Protein AF-A0A257NIY2-F1 (afdb_monomer)

Structure (mmCIF, N/CA/C/O backbone):
data_AF-A0A257NIY2-F1
#
_entry.id   AF-A0A257NIY2-F1
#
loop_
_atom_site.group_PDB
_atom_site.id
_atom_site.type_symbol
_atom_site.label_atom_id
_atom_site.label_alt_id
_atom_site.label_comp_id
_atom_site.label_asym_id
_atom_site.label_entity_id
_atom_site.label_seq_id
_atom_site.pdbx_PDB_ins_code
_atom_site.Cartn_x
_atom_site.Cartn_y
_atom_site.Cartn_z
_atom_site.occupancy
_atom_site.B_iso_or_equiv
_atom_site.auth_seq_id
_atom_site.auth_comp_id
_atom_site.auth_asym_id
_atom_site.auth_atom_id
_atom_site.pdbx_PDB_model_num
ATOM 1 N N . MET A 1 1 ? -11.856 27.294 -15.865 1.00 30.22 1 MET A N 1
ATOM 2 C CA . MET A 1 1 ? -11.804 26.824 -14.466 1.00 30.22 1 MET A CA 1
ATOM 3 C C . MET A 1 1 ? -12.219 25.358 -14.449 1.00 30.22 1 MET A C 1
ATOM 5 O O . MET A 1 1 ? -13.344 25.060 -14.808 1.00 30.22 1 MET A O 1
ATOM 9 N N . ILE A 1 2 ? -11.239 24.496 -14.159 1.00 33.12 2 ILE A N 1
ATOM 10 C CA . ILE A 1 2 ? -11.269 23.187 -13.476 1.00 33.12 2 ILE A CA 1
ATOM 11 C C . ILE A 1 2 ? -12.403 22.204 -13.838 1.00 33.12 2 ILE A C 1
ATOM 13 O O . ILE A 1 2 ? -13.464 22.172 -13.224 1.00 33.12 2 ILE A O 1
ATOM 17 N N . ALA A 1 3 ? -12.065 21.372 -14.828 1.00 38.03 3 ALA A N 1
ATOM 18 C CA . ALA A 1 3 ? -12.366 19.950 -15.003 1.00 38.03 3 ALA A CA 1
ATOM 19 C C . ALA A 1 3 ? -13.244 19.286 -13.921 1.00 38.03 3 ALA A C 1
ATOM 21 O O . ALA A 1 3 ? -12.773 18.893 -12.855 1.00 38.03 3 ALA A O 1
ATOM 22 N N . GLY A 1 4 ? -14.518 19.103 -14.265 1.00 37.78 4 GLY A N 1
ATOM 23 C CA . GLY A 1 4 ? -15.523 18.367 -13.499 1.00 37.78 4 GLY A CA 1
ATOM 24 C C . GLY A 1 4 ? -16.094 17.184 -14.280 1.00 37.78 4 GLY A C 1
ATOM 25 O O . GLY A 1 4 ? -17.275 16.886 -14.159 1.00 37.78 4 GLY A O 1
ATOM 26 N N . GLU A 1 5 ? -15.278 16.520 -15.096 1.00 37.59 5 GLU A N 1
ATOM 27 C CA . GLU A 1 5 ? -15.695 15.400 -15.942 1.00 37.59 5 GLU A CA 1
ATOM 28 C C . GLU A 1 5 ? -14.707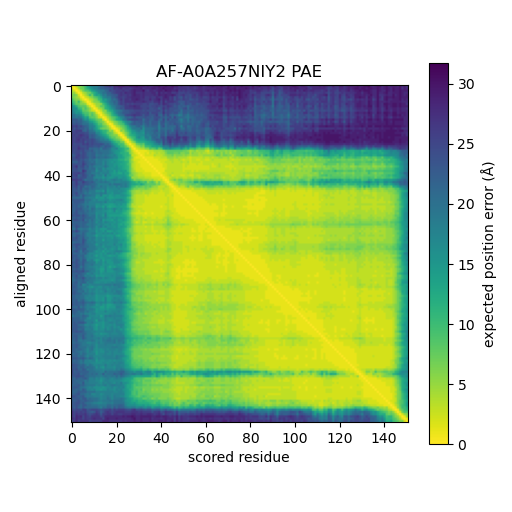 14.251 -15.784 1.00 37.59 5 GLU A C 1
ATOM 30 O O . GLU A 1 5 ? -13.808 14.076 -16.597 1.00 37.59 5 GLU A O 1
ATOM 35 N N . ARG A 1 6 ? -14.831 13.520 -14.670 1.00 45.72 6 ARG A N 1
ATOM 36 C CA . ARG A 1 6 ? -14.420 12.108 -14.511 1.00 45.72 6 ARG A CA 1
ATOM 37 C C . ARG A 1 6 ? -14.804 11.546 -13.140 1.00 45.72 6 ARG A C 1
ATOM 39 O O . ARG A 1 6 ? -14.140 10.679 -12.582 1.00 45.72 6 ARG A O 1
ATOM 46 N N . AR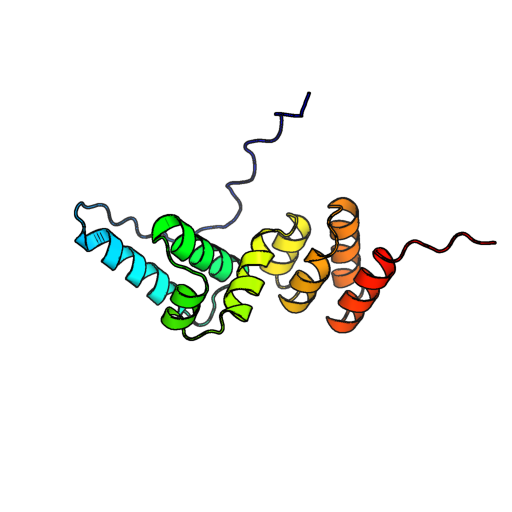G A 1 7 ? -15.936 12.008 -12.598 1.00 44.94 7 ARG A N 1
ATOM 47 C CA . ARG A 1 7 ? -16.674 11.179 -11.646 1.00 44.94 7 ARG A CA 1
ATOM 48 C C . ARG A 1 7 ? -17.162 9.943 -12.400 1.00 44.94 7 ARG A C 1
ATOM 50 O O . A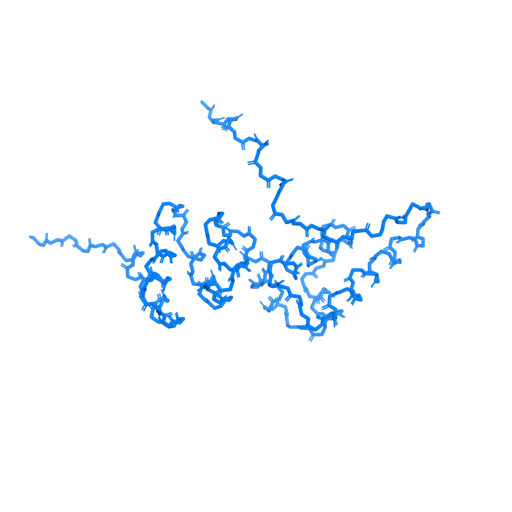RG A 1 7 ? -17.624 10.048 -13.534 1.00 44.94 7 ARG A O 1
ATOM 57 N N . TRP A 1 8 ? -17.182 8.826 -11.681 1.00 40.59 8 TRP A N 1
ATOM 58 C CA . TRP A 1 8 ? -18.245 7.829 -11.802 1.00 40.59 8 TRP A CA 1
ATOM 59 C C . TRP A 1 8 ? -18.096 6.650 -12.778 1.00 40.59 8 TRP A C 1
ATOM 61 O O . TRP A 1 8 ? -19.109 6.115 -13.212 1.00 40.59 8 TRP A O 1
ATOM 71 N N . ARG A 1 9 ? -16.886 6.135 -13.050 1.00 32.69 9 ARG A N 1
ATOM 72 C CA . ARG A 1 9 ? -16.731 4.741 -13.540 1.00 32.69 9 ARG A CA 1
ATOM 73 C C . ARG A 1 9 ? -15.419 4.091 -13.097 1.00 32.69 9 ARG A C 1
ATOM 75 O O . ARG A 1 9 ? -14.463 4.104 -13.856 1.00 32.69 9 ARG A O 1
ATOM 82 N N . ALA A 1 10 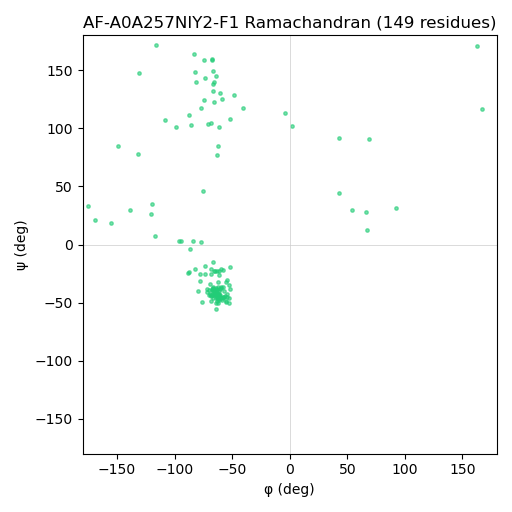? -15.409 3.518 -11.894 1.00 32.53 10 ALA A N 1
ATOM 83 C CA . ALA A 1 10 ? -14.593 2.342 -11.533 1.00 32.53 10 ALA A CA 1
ATOM 84 C C . ALA A 1 10 ? -14.981 1.746 -10.158 1.00 32.53 10 ALA A C 1
ATOM 86 O O . ALA A 1 10 ? -14.211 1.006 -9.559 1.00 32.53 10 ALA A O 1
ATOM 87 N N . ALA A 1 11 ? -16.190 2.016 -9.651 1.00 37.06 11 ALA A N 1
ATOM 88 C CA . ALA A 1 11 ? -16.732 1.380 -8.445 1.00 37.06 11 ALA A CA 1
ATOM 89 C C . ALA A 1 11 ? -17.199 -0.071 -8.715 1.00 37.06 11 ALA A C 1
ATOM 91 O O . ALA A 1 11 ? -18.313 -0.436 -8.362 1.00 37.06 11 ALA A O 1
ATOM 92 N N . GLY A 1 12 ? -16.403 -0.887 -9.415 1.00 41.62 12 GLY A N 1
ATOM 93 C CA . GLY A 1 12 ? -16.910 -2.150 -9.965 1.00 41.62 12 GLY A CA 1
ATOM 94 C C . GLY A 1 12 ? -15.912 -3.271 -10.238 1.00 41.62 12 GLY A C 1
ATOM 95 O O . GLY A 1 12 ? -16.263 -4.161 -11.003 1.00 41.62 12 GLY A O 1
ATOM 96 N N . MET A 1 13 ? -14.700 -3.271 -9.669 1.00 37.59 13 MET A N 1
ATOM 97 C CA . MET A 1 13 ? -13.741 -4.373 -9.901 1.00 37.59 13 MET A CA 1
ATOM 98 C C . MET A 1 13 ? -12.961 -4.834 -8.662 1.00 37.59 13 MET A C 1
ATOM 100 O O . MET A 1 13 ? -11.861 -5.359 -8.785 1.00 37.59 13 MET A O 1
ATOM 104 N N . ALA A 1 14 ? -13.546 -4.722 -7.474 1.00 39.69 14 ALA A N 1
ATOM 105 C CA . ALA A 1 14 ? -13.244 -5.673 -6.413 1.00 39.69 14 ALA A CA 1
ATOM 106 C C . ALA A 1 14 ? -14.490 -6.540 -6.274 1.00 39.69 14 ALA A C 1
ATOM 108 O O . ALA A 1 14 ? -15.540 -6.060 -5.846 1.00 39.69 14 ALA A O 1
ATOM 109 N N . GLY A 1 15 ? -14.406 -7.788 -6.732 1.00 34.94 15 GLY A N 1
ATOM 110 C CA . GLY A 1 15 ? -15.405 -8.801 -6.437 1.00 34.94 15 GLY A CA 1
ATOM 111 C C . GLY A 1 15 ? -15.416 -9.028 -4.934 1.00 34.94 15 GLY A C 1
ATOM 112 O O . GLY A 1 15 ? -14.735 -9.925 -4.452 1.00 34.94 15 GLY A O 1
ATOM 113 N N . LEU A 1 16 ? -16.165 -8.187 -4.215 1.00 43.41 16 LEU A N 1
ATOM 114 C CA . LEU A 1 16 ? -16.538 -8.357 -2.818 1.00 43.41 16 LEU A CA 1
ATOM 115 C C . LEU A 1 16 ? -17.386 -9.627 -2.734 1.00 43.41 16 LEU A C 1
ATOM 117 O O . LEU A 1 16 ? -18.617 -9.597 -2.701 1.00 43.41 16 LEU A O 1
ATOM 121 N N . GLY A 1 17 ? -16.708 -10.769 -2.796 1.00 38.53 17 GLY A N 1
ATOM 122 C CA . GLY A 1 17 ? -17.268 -12.060 -2.482 1.00 38.53 17 GLY A CA 1
ATOM 123 C C . GLY A 1 17 ? -17.687 -12.016 -1.025 1.00 38.53 17 GLY A C 1
ATOM 124 O O . GLY A 1 17 ? -16.859 -12.166 -0.132 1.00 38.53 17 GLY A O 1
ATOM 125 N N . THR A 1 18 ? -18.991 -11.836 -0.816 1.00 33.50 18 THR A N 1
ATOM 126 C CA . THR A 1 18 ? -19.703 -11.880 0.470 1.00 33.50 18 THR A CA 1
ATOM 127 C C . THR A 1 18 ? -19.391 -10.738 1.441 1.00 33.50 18 THR A C 1
ATOM 129 O O . THR A 1 18 ? -18.559 -10.855 2.332 1.00 33.50 18 THR A O 1
ATOM 132 N N . VAL A 1 19 ? -20.177 -9.663 1.342 1.00 37.34 19 VAL A N 1
ATOM 133 C CA . VAL A 1 19 ? -20.509 -8.823 2.502 1.00 37.34 19 VAL A CA 1
ATOM 134 C C . VAL A 1 19 ? -21.750 -9.445 3.158 1.00 37.34 19 VAL A C 1
ATOM 136 O O . VAL A 1 19 ? -22.816 -9.418 2.533 1.00 37.34 19 VAL A O 1
ATOM 139 N N . PRO A 1 20 ? -21.678 -10.037 4.366 1.00 37.81 20 PRO A N 1
ATOM 140 C CA . PRO A 1 20 ? -22.885 -10.360 5.108 1.00 37.81 20 PRO A CA 1
ATOM 141 C C . PRO A 1 20 ? -23.490 -9.042 5.595 1.00 37.81 20 PRO A C 1
ATOM 143 O O . PRO A 1 20 ? -22.997 -8.403 6.519 1.00 37.81 20 PRO A O 1
ATOM 146 N N . VAL A 1 21 ? -24.551 -8.609 4.917 1.00 36.00 21 VAL A N 1
ATOM 147 C CA . VAL A 1 21 ? -25.388 -7.493 5.357 1.00 36.00 21 VAL A CA 1
ATOM 148 C C . VAL A 1 21 ? -26.125 -7.941 6.618 1.00 36.00 21 VAL A C 1
ATOM 150 O O . VAL A 1 21 ? -27.083 -8.708 6.536 1.00 36.00 21 VAL A O 1
ATOM 153 N N . LEU A 1 22 ? -25.685 -7.462 7.780 1.00 40.00 22 LEU A N 1
ATOM 154 C CA . LEU A 1 22 ? -26.501 -7.450 8.990 1.00 40.00 22 LEU A CA 1
ATOM 155 C C . LEU A 1 22 ? -27.085 -6.044 9.140 1.00 40.00 22 LEU A C 1
ATOM 157 O O . LEU A 1 22 ? -26.408 -5.097 9.527 1.00 40.00 22 LEU A O 1
ATOM 161 N N . VAL A 1 23 ? -28.355 -5.916 8.760 1.00 44.50 23 VAL A N 1
ATOM 162 C CA . VAL A 1 23 ? -29.209 -4.793 9.157 1.00 44.50 23 VAL A CA 1
ATOM 163 C C . VAL A 1 23 ? -29.576 -5.023 10.622 1.00 44.50 23 VAL A C 1
ATOM 165 O O . VAL A 1 23 ? -30.134 -6.0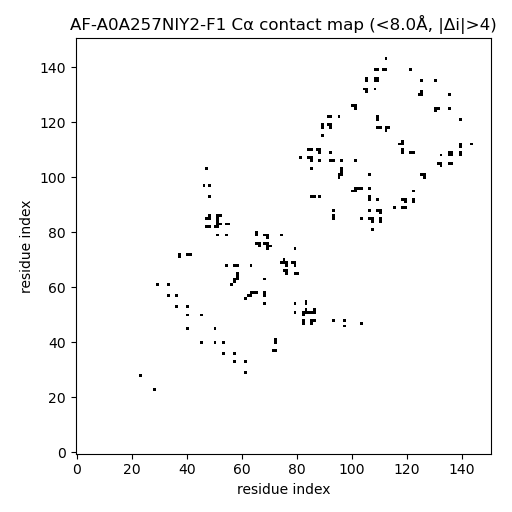87 10.875 1.00 44.50 23 VAL A O 1
ATOM 168 N N . GLN A 1 24 ? -29.318 -4.076 11.541 1.00 40.41 24 GLN A N 1
ATOM 169 C CA . GLN A 1 24 ? -30.274 -3.648 12.591 1.00 40.41 24 GLN A CA 1
ATOM 170 C C . GLN A 1 24 ? -29.678 -2.787 13.718 1.00 40.41 24 GLN A C 1
ATOM 172 O O . GLN A 1 24 ? -28.940 -3.309 14.534 1.00 40.41 24 GLN A O 1
ATOM 177 N N . ASP A 1 25 ? -30.185 -1.548 13.776 1.00 49.31 25 ASP A N 1
ATOM 178 C CA . ASP A 1 25 ? -30.241 -0.510 14.825 1.00 49.31 25 ASP A CA 1
ATOM 179 C C . ASP A 1 25 ? -29.717 -0.777 16.261 1.00 49.31 25 ASP A C 1
ATOM 181 O O . ASP A 1 25 ? -30.382 -1.408 17.084 1.00 49.31 25 ASP A O 1
ATOM 185 N N . SER A 1 26 ? -28.630 -0.093 16.642 1.00 43.53 26 SER A N 1
ATOM 186 C CA . SER A 1 26 ? -28.384 0.718 17.857 1.00 43.53 26 SER A CA 1
ATOM 187 C C . SER A 1 26 ? -26.871 0.939 18.059 1.00 43.53 26 SER A C 1
ATOM 189 O O . SER A 1 26 ? -26.045 0.342 17.389 1.00 43.53 26 SER A O 1
ATOM 191 N N . VAL A 1 27 ? -26.447 1.799 18.993 1.00 51.19 27 VAL A N 1
ATOM 192 C CA . VAL A 1 27 ? -25.022 2.120 19.288 1.00 51.19 27 VAL A CA 1
ATOM 193 C C . VAL A 1 27 ? -24.132 0.877 19.537 1.00 51.19 27 VAL A C 1
ATOM 195 O O . VAL A 1 27 ? -22.912 0.950 19.390 1.00 51.19 27 VAL A O 1
ATOM 198 N N . ASN A 1 28 ? -24.735 -0.272 19.855 1.00 58.00 28 ASN A N 1
ATOM 199 C CA . ASN A 1 28 ? -24.067 -1.569 19.979 1.00 58.00 28 ASN A CA 1
ATOM 200 C C . ASN A 1 28 ? -23.550 -2.113 18.626 1.00 58.00 28 ASN A C 1
ATOM 202 O O . ASN A 1 28 ? -22.563 -2.849 18.583 1.00 58.00 28 ASN A O 1
ATOM 206 N N . ASP A 1 29 ? -24.155 -1.699 17.514 1.00 64.75 29 ASP A N 1
ATOM 207 C CA . ASP A 1 29 ? -23.800 -2.139 16.165 1.00 64.75 29 ASP A CA 1
ATOM 208 C C . ASP A 1 29 ? -22.485 -1.549 15.709 1.00 64.75 29 ASP A C 1
ATOM 210 O O . ASP A 1 29 ? -21.712 -2.237 15.064 1.00 64.75 29 ASP A O 1
ATOM 214 N N . ARG A 1 30 ? -22.195 -0.284 16.039 1.00 75.19 30 ARG A N 1
ATOM 215 C CA . ARG A 1 30 ? -20.950 0.351 15.588 1.00 75.19 30 ARG A CA 1
ATOM 216 C C . ARG A 1 30 ? -19.746 -0.380 16.182 1.00 75.19 30 ARG A C 1
ATOM 218 O O . ARG A 1 30 ? -18.833 -0.742 15.456 1.00 75.19 30 ARG A O 1
ATOM 225 N N . LEU A 1 31 ? -19.779 -0.693 17.475 1.00 78.06 31 LEU A N 1
ATOM 226 C CA . LEU A 1 31 ? -18.739 -1.517 18.101 1.00 78.06 31 LEU A CA 1
ATOM 227 C C . LEU A 1 31 ? -18.701 -2.940 17.519 1.00 78.06 31 LEU A C 1
ATOM 229 O O . LEU A 1 31 ? -17.619 -3.473 17.287 1.00 78.06 31 LEU A O 1
ATOM 233 N N . SER A 1 32 ? -19.861 -3.536 17.233 1.00 81.94 32 SER A N 1
ATOM 234 C CA . SER A 1 32 ? -19.942 -4.874 16.628 1.00 81.94 32 SER A CA 1
ATOM 235 C C . SER A 1 32 ? -19.389 -4.910 15.194 1.00 81.94 32 SER A C 1
ATOM 237 O O . SER A 1 32 ? -18.697 -5.852 14.817 1.00 81.94 32 SER A O 1
ATOM 239 N N . LEU A 1 33 ? -19.637 -3.865 14.401 1.00 81.25 33 LEU A N 1
ATOM 240 C CA . LEU A 1 33 ? -19.113 -3.686 13.047 1.00 81.25 33 LEU A CA 1
ATOM 241 C C . LEU A 1 33 ? -17.600 -3.456 13.073 1.00 81.25 33 LEU A C 1
ATOM 243 O O . LEU A 1 33 ? -16.886 -4.081 12.294 1.00 81.25 33 LEU A O 1
ATOM 247 N N . GLU A 1 34 ? -17.099 -2.627 13.995 1.00 85.06 34 GLU A N 1
ATOM 248 C CA . GLU A 1 34 ? -15.657 -2.435 14.205 1.00 85.06 34 GLU A CA 1
ATOM 249 C C . GLU A 1 34 ? -14.970 -3.779 14.481 1.00 85.06 34 GLU A C 1
ATOM 251 O O . GLU A 1 34 ? -13.969 -4.120 13.846 1.00 85.06 34 GLU A O 1
ATOM 256 N N . GLN A 1 35 ? -15.535 -4.571 15.398 1.00 84.38 35 GLN A N 1
ATOM 257 C CA . GLN A 1 35 ? -15.020 -5.895 15.740 1.00 84.38 35 GLN A CA 1
ATOM 258 C C . GLN A 1 35 ? -15.044 -6.848 14.544 1.00 84.38 35 GLN A C 1
ATOM 260 O O . GLN A 1 35 ? -14.049 -7.528 14.306 1.00 84.38 35 GLN A O 1
ATOM 265 N N . ALA A 1 36 ? -16.119 -6.850 13.753 1.00 84.44 36 ALA A N 1
ATOM 266 C CA . ALA A 1 36 ? -16.214 -7.672 12.550 1.00 84.44 36 ALA A CA 1
ATOM 267 C C . ALA A 1 36 ? -15.155 -7.295 11.496 1.00 84.44 36 ALA A C 1
ATOM 269 O O . ALA A 1 36 ? -14.582 -8.172 10.846 1.00 84.44 36 ALA A O 1
ATOM 270 N N . VAL A 1 37 ? -14.853 -6.002 11.325 1.00 83.44 37 VAL A N 1
ATOM 271 C CA . VAL A 1 37 ? -13.790 -5.544 10.413 1.00 83.44 37 VAL A CA 1
ATOM 272 C C . VAL A 1 37 ? -12.411 -5.990 10.916 1.00 83.44 37 VAL A C 1
ATOM 274 O O . VAL A 1 37 ? -11.608 -6.501 10.134 1.00 83.44 37 VAL A O 1
ATOM 277 N N . VAL A 1 38 ? -12.140 -5.861 12.219 1.00 86.50 38 VAL A N 1
ATOM 278 C CA . VAL A 1 38 ? -10.869 -6.296 12.833 1.00 86.50 38 VAL A CA 1
ATOM 279 C C . VAL A 1 38 ? -10.702 -7.819 12.773 1.00 86.50 38 VAL A C 1
ATOM 281 O O . VAL A 1 38 ? -9.613 -8.305 12.479 1.00 86.50 38 VAL A O 1
ATOM 284 N N . GLU A 1 39 ? -11.765 -8.588 13.004 1.00 85.56 39 GLU A N 1
ATOM 285 C CA . GLU A 1 39 ? -11.740 -10.049 12.889 1.00 85.56 39 GLU A CA 1
ATOM 286 C C . GLU A 1 39 ? -11.444 -10.488 11.451 1.00 85.56 39 GLU A C 1
ATOM 288 O O . GLU A 1 39 ? -10.580 -11.338 11.225 1.00 85.56 39 GLU A O 1
ATOM 293 N N . ASN A 1 40 ? -12.089 -9.851 10.468 1.00 81.56 40 ASN A N 1
ATOM 294 C CA . ASN A 1 40 ? -11.814 -10.109 9.058 1.00 81.56 40 ASN A CA 1
ATOM 295 C C . ASN A 1 40 ? -10.351 -9.824 8.696 1.00 81.56 40 ASN A C 1
ATOM 297 O O . ASN A 1 40 ? -9.766 -10.597 7.941 1.00 81.56 40 ASN A O 1
ATOM 301 N N . LEU A 1 41 ? -9.744 -8.779 9.271 1.00 85.06 41 LEU A N 1
ATOM 302 C CA . LEU A 1 41 ? -8.332 -8.422 9.077 1.00 85.06 41 LEU A CA 1
ATOM 303 C C . LEU A 1 41 ? -7.336 -9.482 9.573 1.00 85.06 41 LEU A C 1
ATOM 305 O O . LEU A 1 41 ? -6.203 -9.519 9.093 1.00 85.06 41 LEU A O 1
ATOM 309 N N . HIS A 1 42 ? -7.732 -10.360 10.497 1.00 81.19 42 HIS A N 1
ATOM 310 C CA . HIS A 1 42 ? -6.886 -11.456 10.985 1.00 81.19 42 HIS A CA 1
ATOM 311 C C . HIS A 1 42 ? -6.914 -12.708 10.092 1.00 81.19 42 HIS A C 1
ATOM 313 O O . HIS A 1 42 ? -6.269 -13.709 10.415 1.00 81.19 42 HIS A O 1
ATOM 319 N N . ARG A 1 43 ? -7.625 -12.682 8.956 1.00 83.19 43 ARG A N 1
ATOM 320 C CA . ARG A 1 43 ? -7.599 -13.782 7.982 1.00 83.19 43 ARG A CA 1
ATOM 321 C C . ARG A 1 43 ? -6.214 -13.908 7.337 1.00 83.19 43 ARG A C 1
ATOM 323 O O . ARG A 1 43 ? -5.592 -12.921 6.961 1.00 83.19 43 ARG A O 1
ATOM 330 N N . VAL A 1 44 ? -5.757 -15.151 7.184 1.00 66.69 44 VAL A N 1
ATOM 331 C CA . VAL A 1 44 ? -4.376 -15.493 6.786 1.00 66.69 44 VAL A CA 1
ATOM 332 C C . VAL A 1 44 ? -4.048 -15.109 5.332 1.00 66.69 44 VAL A C 1
ATOM 334 O O . VAL A 1 44 ? -2.882 -14.889 5.019 1.00 66.69 44 VAL A O 1
ATOM 337 N N . ASP A 1 45 ? -5.060 -14.940 4.475 1.00 76.25 45 ASP A N 1
ATOM 338 C CA . ASP A 1 45 ? -4.894 -14.804 3.017 1.00 76.25 45 ASP A CA 1
ATOM 339 C C . ASP A 1 45 ? -5.426 -13.475 2.443 1.00 76.25 45 ASP A C 1
ATOM 341 O O . ASP A 1 45 ? -5.837 -13.412 1.286 1.00 76.25 45 ASP A O 1
ATOM 345 N N . LEU A 1 46 ? -5.464 -12.406 3.245 1.00 80.69 46 LEU A N 1
ATOM 346 C CA . LEU A 1 46 ? -5.924 -11.091 2.783 1.00 80.69 46 LEU A CA 1
ATOM 347 C C . LEU A 1 46 ? -4.978 -10.479 1.750 1.00 80.69 46 LEU A C 1
ATOM 349 O O . LEU A 1 46 ? -3.764 -10.387 1.955 1.00 80.69 46 LEU A O 1
ATOM 353 N N . HIS A 1 47 ? -5.550 -9.987 0.655 1.00 88.00 47 HIS A N 1
ATOM 354 C CA . HIS A 1 47 ? -4.782 -9.275 -0.347 1.00 88.00 47 HIS A CA 1
ATOM 355 C C . HIS A 1 47 ? -4.389 -7.870 0.167 1.00 88.00 47 HIS A C 1
ATOM 357 O O . HIS A 1 47 ? -5.208 -7.205 0.806 1.00 88.00 47 HIS A O 1
ATOM 363 N N . PRO A 1 48 ? -3.189 -7.331 -0.145 1.00 89.12 48 PRO A N 1
ATOM 364 C CA . PRO A 1 48 ? -2.742 -6.034 0.380 1.00 89.12 48 PRO A CA 1
ATOM 365 C C . PRO A 1 48 ? -3.696 -4.852 0.139 1.00 89.12 48 PRO A C 1
ATOM 367 O O . PRO A 1 48 ? -3.738 -3.924 0.943 1.00 89.12 48 PRO A O 1
ATOM 370 N N . LEU A 1 49 ? -4.459 -4.866 -0.960 1.00 89.88 49 LEU A N 1
ATOM 371 C CA . LEU A 1 49 ? -5.465 -3.831 -1.246 1.00 89.88 49 LEU A CA 1
ATOM 372 C C . LEU A 1 49 ? -6.756 -4.010 -0.438 1.00 89.88 49 LEU A C 1
ATOM 374 O O . LEU A 1 49 ? -7.382 -3.016 -0.085 1.00 89.88 49 LEU A O 1
ATOM 378 N N . GLU A 1 50 ? -7.136 -5.246 -0.113 1.00 89.31 50 GLU A N 1
ATOM 379 C CA . GLU A 1 50 ? -8.270 -5.518 0.780 1.00 89.31 50 GLU A CA 1
ATOM 380 C C . GLU A 1 50 ? -7.927 -5.090 2.208 1.00 89.31 50 GLU A C 1
ATOM 382 O O . GLU A 1 50 ? -8.719 -4.423 2.867 1.00 89.31 50 GLU A O 1
ATOM 387 N N . GLU A 1 51 ? -6.704 -5.391 2.650 1.00 90.50 51 GLU A N 1
ATOM 388 C CA . GLU A 1 51 ? -6.170 -4.926 3.929 1.00 90.50 51 GLU A CA 1
ATOM 389 C C . GLU A 1 51 ? -6.169 -3.389 4.002 1.00 90.50 51 GLU A C 1
ATOM 391 O O . GLU A 1 51 ? -6.613 -2.804 4.990 1.00 90.50 51 GLU A O 1
ATOM 396 N N . ALA A 1 52 ? -5.730 -2.720 2.930 1.00 92.56 52 ALA A N 1
ATOM 397 C CA . ALA A 1 52 ? -5.749 -1.264 2.842 1.00 92.56 52 ALA A CA 1
ATOM 398 C C . ALA A 1 52 ? -7.169 -0.691 2.916 1.00 92.56 52 ALA A C 1
ATOM 400 O O . ALA A 1 52 ? -7.394 0.284 3.631 1.00 92.56 52 ALA A O 1
ATOM 401 N N . ALA A 1 53 ? -8.126 -1.301 2.213 1.00 90.62 53 ALA A N 1
ATOM 402 C CA . ALA A 1 53 ? -9.523 -0.884 2.246 1.00 90.62 53 ALA A CA 1
ATOM 403 C C . ALA A 1 53 ? -10.132 -1.042 3.649 1.00 90.62 53 ALA A C 1
ATOM 405 O O . ALA A 1 53 ? -10.791 -0.125 4.130 1.00 90.62 53 ALA A O 1
ATOM 406 N N . ALA A 1 54 ? -9.850 -2.149 4.339 1.00 90.75 54 ALA A N 1
ATOM 407 C CA . ALA A 1 54 ? -10.314 -2.370 5.706 1.00 90.75 54 ALA A CA 1
ATOM 408 C C . ALA A 1 54 ? -9.696 -1.370 6.702 1.00 90.75 54 ALA A C 1
ATOM 410 O O . ALA A 1 54 ? -10.395 -0.858 7.575 1.00 90.75 54 ALA A O 1
ATOM 411 N N . TYR A 1 55 ? -8.412 -1.017 6.558 1.00 93.25 55 TYR A N 1
ATOM 412 C CA . TYR A 1 55 ? -7.812 0.056 7.361 1.00 93.25 55 TYR A CA 1
ATOM 413 C C . TYR A 1 55 ? -8.450 1.414 7.096 1.00 93.25 55 TYR A C 1
ATOM 415 O O . TYR A 1 55 ? -8.698 2.155 8.044 1.00 93.25 55 TYR A O 1
ATOM 423 N N . GLN A 1 56 ? -8.723 1.737 5.830 1.00 91.25 56 GLN A N 1
ATOM 424 C CA . GLN A 1 56 ? -9.380 2.989 5.465 1.00 91.25 56 GLN A CA 1
ATOM 425 C C . GLN A 1 56 ? -10.789 3.046 6.066 1.00 91.25 56 GLN A C 1
ATOM 427 O O . GLN A 1 56 ? -11.157 4.056 6.654 1.00 91.25 56 GLN A O 1
ATOM 432 N N . GLN A 1 57 ? -11.525 1.931 6.022 1.00 90.19 57 GLN A N 1
ATOM 433 C CA . GLN A 1 57 ? -12.832 1.804 6.660 1.00 90.19 57 GLN A CA 1
ATOM 434 C C . GLN A 1 57 ? -12.754 2.031 8.176 1.00 90.19 57 GLN A C 1
ATOM 436 O O . GLN A 1 57 ? -13.534 2.804 8.723 1.00 90.19 57 GLN A O 1
ATOM 441 N N . LEU A 1 58 ? -11.780 1.417 8.860 1.00 89.88 58 LEU A N 1
ATOM 442 C CA . LEU A 1 58 ? -11.560 1.626 10.296 1.00 89.88 58 LEU A CA 1
ATOM 443 C C . LEU A 1 58 ? -11.295 3.098 10.651 1.00 89.88 58 LEU A C 1
ATOM 445 O O . LEU A 1 58 ? -11.726 3.571 11.700 1.00 89.88 58 LEU A O 1
ATOM 449 N N . ILE A 1 59 ? -10.591 3.824 9.787 1.00 91.75 59 ILE A N 1
ATOM 450 C CA . ILE A 1 59 ? -10.265 5.237 9.999 1.00 91.75 59 ILE A CA 1
ATOM 451 C C . ILE A 1 59 ? -11.484 6.123 9.738 1.00 91.75 59 ILE A C 1
ATOM 453 O O . ILE A 1 59 ? -11.823 6.947 10.584 1.00 91.75 59 ILE A O 1
ATOM 457 N N . ASP A 1 60 ? -12.151 5.939 8.600 1.00 89.56 60 ASP A N 1
ATOM 458 C CA . ASP A 1 60 ? -13.213 6.840 8.142 1.00 89.56 60 ASP A CA 1
ATOM 459 C C . ASP A 1 60 ? -14.549 6.580 8.846 1.00 89.56 60 ASP A C 1
ATOM 461 O O . ASP A 1 60 ? -15.268 7.519 9.180 1.00 89.56 60 ASP A O 1
ATOM 465 N N . GLU A 1 61 ? -14.900 5.312 9.080 1.00 89.00 61 GLU A N 1
ATOM 466 C CA . GLU A 1 61 ? -16.191 4.948 9.673 1.00 89.00 61 GLU A CA 1
ATOM 467 C C . GLU A 1 61 ? -16.150 4.911 11.199 1.00 89.00 61 GLU A C 1
ATOM 469 O O . GLU A 1 61 ? -17.190 5.089 11.828 1.00 89.00 61 GLU A O 1
ATOM 474 N N . PHE A 1 62 ? -14.982 4.710 11.819 1.00 87.75 62 PHE A N 1
ATOM 475 C CA . PHE A 1 62 ? -14.831 4.587 13.279 1.00 87.75 62 PHE A CA 1
ATOM 476 C C . PHE A 1 62 ? -13.965 5.689 13.900 1.00 87.75 62 PHE A C 1
ATOM 478 O O . PHE A 1 62 ? -13.688 5.639 15.097 1.00 87.75 62 PHE A O 1
ATOM 485 N N . ASP A 1 63 ? -13.577 6.694 13.106 1.00 89.94 63 ASP A N 1
ATOM 486 C CA . ASP A 1 63 ? -12.782 7.854 13.530 1.00 89.94 63 ASP A CA 1
ATOM 487 C C . ASP A 1 63 ? -11.463 7.452 14.225 1.00 89.94 63 ASP A C 1
ATOM 489 O O . ASP A 1 63 ? -10.946 8.146 15.109 1.00 89.94 63 ASP A O 1
ATOM 493 N N . LEU A 1 64 ? -10.911 6.293 13.847 1.00 92.56 64 LEU A N 1
ATOM 494 C CA . LEU A 1 64 ? -9.687 5.767 14.436 1.00 92.56 64 LEU A CA 1
ATOM 495 C C . LEU A 1 64 ? -8.461 6.420 13.805 1.00 92.56 64 LEU A C 1
ATOM 497 O O . LEU A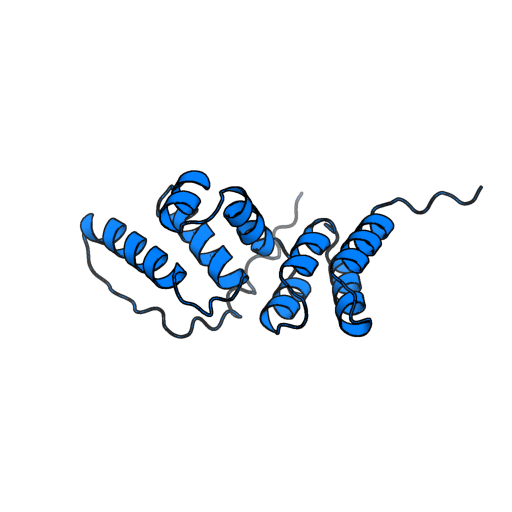 1 64 ? -8.336 6.581 12.595 1.00 92.56 64 LEU A O 1
ATOM 501 N N . THR A 1 65 ? -7.475 6.730 14.634 1.00 95.44 65 THR A N 1
ATOM 502 C CA . THR A 1 65 ? -6.155 7.142 14.155 1.00 95.44 65 THR A CA 1
ATOM 503 C C . THR A 1 65 ? -5.365 5.942 13.627 1.00 95.44 65 THR A C 1
ATOM 505 O O . THR A 1 65 ? -5.568 4.803 14.050 1.00 95.44 65 THR A O 1
ATOM 508 N N . HIS A 1 66 ? -4.362 6.193 12.779 1.00 94.88 66 HIS A N 1
ATOM 509 C CA . HIS A 1 66 ? -3.469 5.131 12.289 1.00 94.88 66 HIS A CA 1
ATOM 510 C C . HIS A 1 66 ? -2.799 4.351 13.437 1.00 94.88 66 HIS A C 1
ATOM 512 O O . HIS A 1 66 ? -2.529 3.163 13.297 1.00 94.88 66 HIS A O 1
ATOM 518 N N . GLU A 1 67 ? -2.521 5.017 14.564 1.00 96.06 67 GLU A N 1
ATOM 519 C CA . GLU A 1 67 ? -1.943 4.396 15.763 1.00 96.06 67 GLU A CA 1
ATOM 520 C C . GLU A 1 67 ? -2.939 3.442 16.437 1.00 96.06 67 GLU A C 1
ATOM 522 O O . GLU A 1 67 ? -2.597 2.314 16.778 1.00 96.06 67 GLU A O 1
ATOM 527 N N . GLN A 1 68 ? -4.198 3.861 16.570 1.00 94.00 68 GLN A N 1
ATOM 528 C CA . GLN A 1 68 ? -5.260 3.038 17.147 1.00 94.00 68 GLN A CA 1
ATOM 529 C C . GLN A 1 68 ? -5.599 1.820 16.285 1.00 94.00 68 GLN A C 1
ATOM 531 O O . GLN A 1 68 ? -5.872 0.754 16.839 1.00 94.00 68 GLN A O 1
ATOM 536 N N . VAL A 1 69 ? -5.570 1.959 14.955 1.00 93.94 69 VAL A N 1
ATOM 537 C CA . VAL A 1 69 ? -5.710 0.820 14.034 1.00 93.94 69 VAL A CA 1
ATOM 538 C C . VAL A 1 69 ? -4.538 -0.137 14.220 1.00 93.94 69 VAL A C 1
ATOM 540 O O . VAL A 1 69 ? -4.760 -1.316 14.473 1.00 93.94 69 VAL A O 1
ATOM 543 N N . ALA A 1 70 ? -3.302 0.373 14.191 1.00 94.06 70 ALA A N 1
ATOM 544 C CA . ALA A 1 70 ? -2.081 -0.417 14.358 1.00 94.06 70 ALA A CA 1
ATOM 545 C C . ALA A 1 70 ? -2.102 -1.279 15.633 1.00 94.06 70 ALA A C 1
ATOM 547 O O . ALA A 1 70 ? -1.822 -2.476 15.573 1.00 94.06 70 ALA A O 1
ATOM 548 N N . GLN A 1 71 ? -2.505 -0.688 16.763 1.00 93.38 71 GLN A N 1
ATOM 549 C CA . GLN A 1 71 ? -2.636 -1.389 18.043 1.00 93.38 71 GLN A CA 1
ATOM 550 C C . GLN A 1 71 ? -3.683 -2.509 18.004 1.00 93.38 71 GLN A C 1
ATOM 552 O O . GLN A 1 71 ? -3.423 -3.595 18.515 1.00 93.38 71 GLN A O 1
ATOM 557 N N . ARG A 1 72 ? -4.843 -2.272 17.379 1.00 90.75 72 ARG A N 1
ATOM 558 C CA . ARG A 1 72 ? -5.929 -3.264 17.281 1.00 90.75 72 ARG A CA 1
ATOM 559 C C . ARG A 1 72 ? -5.568 -4.469 16.421 1.00 90.75 72 ARG A C 1
ATOM 561 O O . ARG A 1 72 ? -5.954 -5.579 16.761 1.00 90.75 72 ARG A O 1
ATOM 568 N N . VAL A 1 73 ? -4.833 -4.245 15.332 1.00 89.38 73 VAL A N 1
ATOM 569 C CA . VAL A 1 73 ? -4.473 -5.298 14.364 1.00 89.38 73 VAL A CA 1
ATOM 570 C C . VAL A 1 73 ? -3.087 -5.901 14.620 1.00 89.38 73 VAL A C 1
ATOM 572 O O . VAL A 1 73 ? -2.602 -6.710 13.832 1.00 89.38 73 VAL A O 1
ATOM 575 N N . GLY A 1 74 ? -2.403 -5.473 15.688 1.00 90.50 74 GLY A N 1
ATOM 576 C CA . GLY A 1 74 ? -1.079 -5.977 16.064 1.00 90.50 74 GLY A CA 1
ATOM 577 C C . GLY A 1 74 ? 0.039 -5.640 15.067 1.00 90.50 74 GLY A C 1
ATOM 578 O O . GLY A 1 74 ? 1.011 -6.388 14.961 1.00 90.50 74 GLY A O 1
ATOM 579 N N . LYS A 1 75 ? -0.078 -4.531 14.323 1.00 92.50 75 LYS A N 1
ATOM 580 C CA . LYS A 1 75 ? 0.926 -4.077 13.340 1.00 92.50 75 LYS A CA 1
ATOM 581 C C . LYS A 1 75 ? 1.533 -2.736 13.748 1.00 92.50 75 LYS A C 1
ATOM 583 O O . LYS A 1 75 ? 1.100 -2.093 14.694 1.00 92.50 75 LYS A O 1
ATOM 588 N N . SER A 1 76 ? 2.572 -2.293 13.041 1.00 95.69 76 SER A N 1
ATOM 589 C CA . SER A 1 76 ? 3.161 -0.971 13.280 1.00 95.69 76 SER A CA 1
ATOM 590 C C . SER A 1 76 ? 2.373 0.127 12.563 1.00 95.69 76 SER A C 1
ATOM 592 O O . SER A 1 76 ? 1.889 -0.070 11.449 1.00 95.69 76 SER A O 1
ATOM 594 N N . ARG A 1 77 ? 2.332 1.339 13.130 1.00 95.44 77 ARG A N 1
ATOM 595 C CA . ARG A 1 77 ? 1.747 2.522 12.467 1.00 95.44 77 ARG A CA 1
ATOM 596 C C . ARG A 1 77 ? 2.325 2.773 11.066 1.00 95.44 77 ARG A C 1
ATOM 598 O O . ARG A 1 77 ? 1.620 3.223 10.159 1.00 95.44 77 ARG A O 1
ATOM 605 N N . ALA A 1 78 ? 3.613 2.474 10.879 1.00 94.31 78 ALA A N 1
ATOM 606 C CA . ALA A 1 78 ? 4.281 2.566 9.583 1.00 94.31 78 ALA A CA 1
ATOM 607 C C . ALA A 1 78 ? 3.736 1.544 8.574 1.00 94.31 78 ALA A C 1
ATOM 609 O O . ALA A 1 78 ? 3.568 1.885 7.405 1.00 94.31 78 ALA A O 1
ATOM 610 N N . ASN A 1 79 ? 3.429 0.319 9.012 1.00 93.75 79 ASN A N 1
ATOM 611 C CA . ASN A 1 79 ? 2.779 -0.680 8.169 1.00 93.75 79 ASN A CA 1
ATOM 612 C C . ASN A 1 79 ? 1.392 -0.198 7.720 1.00 93.75 79 ASN A C 1
ATOM 614 O O . ASN A 1 79 ? 1.176 -0.123 6.517 1.00 93.75 79 ASN A O 1
ATOM 618 N N . ILE A 1 80 ? 0.539 0.257 8.648 1.00 94.81 80 ILE A N 1
ATOM 619 C CA . ILE A 1 80 ? -0.796 0.801 8.324 1.00 94.81 80 ILE A CA 1
ATOM 620 C C . ILE A 1 80 ? -0.696 1.902 7.266 1.00 94.81 80 ILE A C 1
ATOM 622 O O . ILE A 1 80 ? -1.346 1.846 6.227 1.00 94.81 80 ILE A O 1
ATOM 626 N N . THR A 1 81 ? 0.196 2.870 7.487 1.00 94.06 81 THR A N 1
ATOM 627 C CA . THR A 1 81 ? 0.401 3.988 6.557 1.00 94.06 81 THR A CA 1
ATOM 628 C C . THR A 1 81 ? 0.864 3.507 5.179 1.00 94.06 81 THR A C 1
ATOM 630 O O . THR A 1 81 ? 0.375 3.986 4.161 1.00 94.06 81 THR A O 1
ATOM 633 N N . ASN A 1 82 ? 1.798 2.558 5.121 1.00 93.44 82 ASN A N 1
ATOM 634 C CA . ASN A 1 82 ? 2.301 2.028 3.854 1.00 93.44 82 ASN A CA 1
ATOM 635 C C . ASN A 1 82 ? 1.243 1.231 3.089 1.00 93.44 82 ASN A C 1
ATOM 637 O O . ASN A 1 82 ? 1.182 1.349 1.868 1.00 93.44 82 ASN A O 1
ATOM 641 N N . THR A 1 83 ? 0.427 0.450 3.794 1.00 93.31 83 THR A N 1
ATOM 642 C CA . THR A 1 83 ? -0.664 -0.329 3.208 1.00 93.31 83 THR A CA 1
ATOM 643 C C . THR A 1 83 ? -1.750 0.598 2.662 1.00 93.31 83 THR A C 1
ATOM 645 O O . THR A 1 83 ? -2.113 0.476 1.498 1.00 93.31 83 THR A O 1
ATOM 648 N N . LEU A 1 84 ? -2.171 1.617 3.423 1.00 94.62 84 LEU A N 1
ATOM 649 C CA . LEU A 1 84 ? -3.135 2.631 2.964 1.00 94.62 84 LEU A CA 1
ATOM 650 C C . LEU A 1 84 ? -2.679 3.356 1.695 1.00 94.62 84 LEU A C 1
ATOM 652 O O . LEU A 1 84 ? -3.470 3.586 0.783 1.00 94.62 84 LEU A O 1
ATOM 656 N N . ARG A 1 85 ? -1.385 3.683 1.594 1.00 94.62 85 ARG A N 1
ATOM 657 C CA . ARG A 1 85 ? -0.843 4.349 0.403 1.00 94.62 85 ARG A CA 1
ATOM 658 C C . ARG A 1 85 ? -0.996 3.521 -0.872 1.00 94.62 85 ARG A C 1
ATOM 660 O O . ARG A 1 85 ? -1.013 4.112 -1.943 1.00 94.62 85 ARG A O 1
ATOM 667 N N . LEU A 1 86 ? -1.143 2.197 -0.793 1.00 93.06 86 LEU A N 1
ATOM 668 C CA . LEU A 1 86 ? -1.385 1.360 -1.973 1.00 93.06 86 LEU A CA 1
ATOM 669 C C . LEU A 1 86 ? -2.692 1.724 -2.694 1.00 93.06 86 LEU A C 1
ATOM 671 O O . LEU A 1 86 ? -2.765 1.567 -3.909 1.00 93.06 86 LEU A O 1
ATOM 675 N N . LEU A 1 87 ? -3.682 2.283 -1.987 1.00 92.44 87 LEU A N 1
ATOM 676 C CA . LEU A 1 87 ? -4.930 2.775 -2.586 1.00 92.44 87 LEU A CA 1
ATOM 677 C C . LEU A 1 87 ? -4.718 3.989 -3.509 1.00 92.44 87 LEU A C 1
ATOM 679 O O . LEU A 1 87 ? -5.602 4.332 -4.286 1.00 92.44 87 LEU A O 1
ATOM 683 N N . GLN A 1 88 ? -3.552 4.643 -3.438 1.00 91.50 88 GLN A N 1
ATOM 684 C CA . GLN A 1 88 ? -3.194 5.795 -4.275 1.00 91.50 88 GLN A CA 1
ATOM 685 C C . GLN A 1 88 ? -2.566 5.389 -5.617 1.00 91.50 88 GLN A C 1
ATOM 687 O O . GLN A 1 88 ? -2.243 6.253 -6.432 1.00 91.50 88 GLN A O 1
ATOM 692 N N . LEU A 1 89 ? -2.346 4.093 -5.847 1.00 91.62 89 LEU A N 1
ATOM 693 C CA . LEU A 1 89 ? -1.823 3.583 -7.112 1.00 91.62 89 LEU A CA 1
ATOM 694 C C . LEU A 1 89 ? -2.823 3.786 -8.250 1.00 91.62 89 LEU A C 1
ATOM 696 O O . LEU A 1 89 ? -4.031 3.702 -8.042 1.00 91.62 89 LEU A O 1
ATOM 700 N N . GLY A 1 90 ? -2.320 3.976 -9.468 1.00 89.50 90 GLY A N 1
ATOM 701 C CA . GLY A 1 90 ? -3.151 3.945 -10.665 1.00 89.50 90 GLY A CA 1
ATOM 702 C C . GLY A 1 90 ? -3.702 2.545 -10.947 1.00 89.50 90 GLY A C 1
ATOM 703 O O . GLY A 1 90 ? -3.127 1.535 -10.531 1.00 89.50 90 GLY A O 1
ATOM 704 N N . ASP A 1 91 ? -4.791 2.485 -11.714 1.00 90.19 91 ASP A N 1
ATOM 705 C CA . ASP A 1 91 ? -5.557 1.258 -11.987 1.00 90.19 91 ASP A CA 1
ATOM 706 C C . ASP A 1 91 ? -4.689 0.095 -12.496 1.00 90.19 91 ASP A C 1
ATOM 708 O O . ASP A 1 91 ? -4.881 -1.060 -12.109 1.00 90.19 91 ASP A O 1
ATOM 712 N N . ILE A 1 92 ? -3.695 0.395 -13.338 1.00 91.75 92 ILE A N 1
ATOM 713 C CA . ILE A 1 92 ? -2.780 -0.604 -13.909 1.00 91.75 92 ILE A CA 1
ATOM 714 C C . ILE A 1 92 ? -1.893 -1.221 -12.821 1.00 91.75 92 ILE A C 1
ATOM 716 O O . ILE A 1 92 ? -1.713 -2.438 -12.791 1.00 91.75 92 ILE A O 1
ATOM 720 N N . ALA A 1 93 ? -1.361 -0.404 -11.910 1.00 92.62 93 ALA A N 1
ATOM 721 C CA . ALA A 1 93 ? -0.528 -0.880 -10.811 1.00 92.62 93 ALA A CA 1
ATOM 722 C C . ALA A 1 93 ? -1.352 -1.660 -9.774 1.00 92.62 93 ALA A C 1
ATOM 724 O O . ALA A 1 93 ? -0.896 -2.700 -9.298 1.00 92.62 93 ALA A O 1
ATOM 725 N N . GLN A 1 94 ? -2.575 -1.211 -9.467 1.00 92.25 94 GLN A N 1
ATOM 726 C CA . GLN A 1 94 ? -3.486 -1.959 -8.596 1.00 92.25 94 GLN A CA 1
ATOM 727 C C . GLN A 1 94 ? -3.841 -3.322 -9.199 1.00 92.25 94 GLN A C 1
ATOM 729 O O . GLN A 1 94 ? -3.722 -4.337 -8.521 1.00 92.25 94 GLN A O 1
ATOM 734 N N . SER A 1 95 ? -4.191 -3.365 -10.488 1.00 91.19 95 SER A N 1
ATOM 735 C CA . SER A 1 95 ? -4.520 -4.615 -11.188 1.00 91.19 95 SER A CA 1
ATOM 736 C C . SER A 1 95 ? -3.342 -5.592 -11.196 1.00 91.19 95 SER A C 1
ATOM 738 O O . SER A 1 95 ? -3.515 -6.778 -10.926 1.00 91.19 95 SER A O 1
ATOM 740 N N . ALA A 1 96 ? -2.127 -5.098 -11.453 1.00 92.25 96 ALA A N 1
ATOM 741 C CA . ALA A 1 96 ? -0.919 -5.917 -11.408 1.00 92.25 96 ALA A CA 1
ATOM 742 C C . ALA A 1 96 ? -0.652 -6.492 -10.007 1.00 92.25 96 ALA A C 1
ATOM 744 O O . ALA A 1 96 ? -0.188 -7.626 -9.888 1.00 92.25 96 ALA A O 1
ATOM 745 N N . LEU A 1 97 ? -0.952 -5.725 -8.953 1.00 92.12 97 LEU A N 1
ATOM 746 C CA . LEU A 1 97 ? -0.829 -6.179 -7.571 1.00 92.12 97 LEU A CA 1
ATOM 747 C C . LEU A 1 97 ? -1.865 -7.270 -7.259 1.00 92.12 97 LEU A C 1
ATOM 749 O O . LEU A 1 97 ? -1.465 -8.328 -6.792 1.00 92.12 97 LEU A O 1
ATOM 753 N N . VAL A 1 98 ? -3.147 -7.055 -7.599 1.00 90.44 98 VAL A N 1
ATOM 754 C CA . VAL A 1 98 ? -4.242 -8.046 -7.437 1.00 90.44 98 VAL A CA 1
ATOM 755 C C . VAL A 1 98 ? -3.927 -9.368 -8.121 1.00 90.44 98 VAL A C 1
ATOM 757 O O . VAL A 1 98 ? -4.136 -10.436 -7.553 1.00 90.44 98 VAL A O 1
ATOM 760 N N . ASN A 1 99 ? -3.382 -9.304 -9.332 1.00 90.38 99 ASN A N 1
ATOM 761 C CA . ASN A 1 99 ? -3.036 -10.492 -10.104 1.00 90.38 99 ASN A CA 1
ATOM 762 C C . ASN A 1 99 ? -1.737 -11.171 -9.628 1.00 90.38 99 ASN A C 1
ATOM 764 O O . ASN A 1 99 ? -1.286 -12.123 -10.262 1.00 90.38 99 ASN A O 1
ATOM 768 N N . GLY A 1 100 ? -1.087 -10.664 -8.573 1.00 90.00 100 GLY A N 1
ATOM 769 C CA . GLY A 1 100 ? 0.186 -11.183 -8.067 1.00 90.00 100 GLY A CA 1
ATOM 770 C C . GLY A 1 100 ? 1.373 -10.982 -9.015 1.00 90.00 100 GLY A C 1
ATOM 771 O O . GLY A 1 100 ? 2.430 -11.571 -8.804 1.00 90.00 100 GLY A O 1
ATOM 772 N N . GLN A 1 101 ? 1.227 -10.153 -10.055 1.00 92.69 101 GLN A N 1
ATOM 773 C CA . GLN A 1 101 ? 2.286 -9.873 -11.034 1.00 92.69 101 GLN A CA 1
ATOM 774 C C . GLN A 1 101 ? 3.371 -8.966 -10.452 1.00 92.69 101 GLN A C 1
ATOM 776 O O . GLN A 1 101 ? 4.515 -8.988 -10.899 1.00 92.69 101 GLN A O 1
ATOM 781 N N . ILE A 1 102 ? 3.009 -8.160 -9.453 1.00 94.19 102 ILE A N 1
ATOM 782 C CA . ILE A 1 102 ? 3.942 -7.372 -8.657 1.00 94.19 102 ILE A CA 1
ATOM 783 C C . ILE A 1 102 ? 3.646 -7.571 -7.173 1.00 94.19 102 ILE A C 1
ATOM 785 O O . ILE A 1 102 ? 2.505 -7.734 -6.757 1.00 94.19 102 ILE A O 1
ATOM 789 N N . THR A 1 103 ? 4.686 -7.520 -6.349 1.00 94.00 103 THR A N 1
ATOM 790 C CA . THR A 1 103 ? 4.537 -7.543 -4.883 1.00 94.00 103 THR A CA 1
ATOM 791 C C . THR A 1 103 ? 4.230 -6.153 -4.313 1.00 94.00 103 THR A C 1
ATOM 793 O O . THR A 1 103 ? 4.520 -5.128 -4.937 1.00 94.00 103 THR A O 1
ATOM 796 N N . ALA A 1 104 ? 3.761 -6.095 -3.062 1.00 91.62 104 ALA A N 1
ATOM 797 C CA . ALA A 1 104 ? 3.574 -4.837 -2.328 1.00 91.62 104 ALA A CA 1
ATOM 798 C C . ALA A 1 104 ? 4.870 -4.003 -2.191 1.00 91.62 104 ALA A C 1
ATOM 800 O O . ALA A 1 104 ? 4.817 -2.794 -1.976 1.00 91.62 104 ALA A O 1
ATOM 801 N N . GLY A 1 105 ? 6.050 -4.625 -2.312 1.00 93.62 105 GLY A N 1
ATOM 802 C CA . GLY A 1 105 ? 7.329 -3.914 -2.391 1.00 93.62 105 GLY A CA 1
ATOM 803 C C . GLY A 1 105 ? 7.418 -3.049 -3.646 1.00 93.62 105 GLY A C 1
ATOM 804 O O . GLY A 1 105 ? 7.562 -1.837 -3.532 1.00 93.62 105 GLY A O 1
ATOM 805 N N . HIS A 1 106 ? 7.233 -3.657 -4.820 1.00 94.56 106 HIS A N 1
ATOM 806 C CA . HIS A 1 106 ? 7.213 -2.953 -6.107 1.00 94.56 106 HIS A CA 1
ATOM 807 C C . HIS A 1 106 ? 6.147 -1.858 -6.137 1.00 94.56 106 HIS A C 1
ATOM 809 O O . HIS A 1 106 ? 6.412 -0.728 -6.539 1.00 94.56 106 HIS A O 1
ATOM 815 N N . ALA A 1 107 ? 4.946 -2.194 -5.662 1.00 94.19 107 ALA A N 1
ATOM 816 C CA . ALA A 1 107 ? 3.814 -1.285 -5.593 1.00 94.19 107 ALA A CA 1
ATOM 817 C C . ALA A 1 107 ? 4.163 -0.013 -4.797 1.00 94.19 107 ALA A C 1
ATOM 819 O O . ALA A 1 107 ? 3.909 1.098 -5.254 1.00 94.19 107 ALA A O 1
ATOM 820 N N . ARG A 1 108 ? 4.845 -0.151 -3.651 1.00 93.50 108 ARG A N 1
ATOM 821 C CA . ARG A 1 108 ? 5.292 1.004 -2.858 1.00 93.50 108 ARG A CA 1
ATOM 822 C C . ARG A 1 108 ? 6.313 1.875 -3.582 1.00 93.50 108 ARG A C 1
ATOM 824 O O . ARG A 1 108 ? 6.251 3.093 -3.441 1.00 93.50 108 ARG A O 1
ATOM 831 N N . SER A 1 109 ? 7.229 1.286 -4.347 1.00 94.31 109 SER A N 1
ATOM 832 C CA . SER A 1 109 ? 8.208 2.043 -5.135 1.00 94.31 109 SER A CA 1
ATOM 833 C C . SER A 1 109 ? 7.520 2.869 -6.224 1.00 94.31 109 SER A C 1
ATOM 835 O O . SER A 1 109 ? 7.844 4.037 -6.418 1.00 94.31 109 SER A O 1
ATOM 837 N N . LEU A 1 110 ? 6.516 2.293 -6.890 1.00 94.38 110 LEU A N 1
ATOM 838 C CA . LEU A 1 110 ? 5.769 2.936 -7.976 1.00 94.38 110 LEU A CA 1
ATOM 839 C C . LEU A 1 110 ? 4.958 4.161 -7.527 1.00 94.38 110 LEU A C 1
ATOM 841 O O . LEU A 1 110 ? 4.712 5.044 -8.345 1.00 94.38 110 LEU A O 1
ATOM 845 N N . LEU A 1 111 ? 4.606 4.264 -6.240 1.00 93.31 111 LEU A N 1
ATOM 846 C CA . LEU A 1 111 ? 3.901 5.426 -5.679 1.00 93.31 111 LEU A CA 1
ATOM 847 C C . LEU A 1 111 ? 4.656 6.751 -5.829 1.00 93.31 111 LEU A C 1
ATOM 849 O O . LEU A 1 111 ? 4.045 7.810 -5.717 1.00 93.31 111 LEU A O 1
ATOM 853 N N . ALA A 1 112 ? 5.975 6.716 -6.032 1.00 92.69 112 ALA A N 1
ATOM 854 C CA . ALA A 1 112 ? 6.748 7.932 -6.265 1.00 92.69 112 ALA A CA 1
ATOM 855 C C . ALA A 1 112 ? 6.509 8.524 -7.670 1.00 92.69 112 ALA A C 1
ATOM 857 O O . ALA A 1 112 ? 6.785 9.701 -7.888 1.00 92.69 112 ALA A O 1
ATOM 858 N N . LEU A 1 113 ? 5.983 7.732 -8.611 1.00 92.31 113 LEU A N 1
ATOM 859 C CA . LEU A 1 113 ? 5.611 8.184 -9.950 1.00 92.31 113 LEU A CA 1
ATOM 860 C C . LEU A 1 113 ? 4.190 8.756 -9.910 1.00 92.31 113 LEU A C 1
ATOM 862 O O . LEU A 1 113 ? 3.218 8.003 -9.865 1.00 92.31 113 LEU A O 1
ATOM 866 N N . THR A 1 114 ? 4.079 10.085 -9.909 1.00 88.69 114 THR A N 1
ATOM 867 C CA . THR A 1 114 ? 2.792 10.803 -9.875 1.00 88.69 114 THR A CA 1
ATOM 868 C C . THR A 1 114 ? 2.130 10.930 -11.246 1.00 88.69 114 THR A C 1
ATOM 870 O O . THR A 1 114 ? 0.921 11.136 -11.314 1.00 88.69 114 THR A O 1
ATOM 873 N N . ASP A 1 115 ? 2.905 10.799 -12.326 1.00 89.06 115 ASP A N 1
ATOM 874 C CA . ASP A 1 115 ? 2.396 10.727 -13.695 1.00 89.06 115 ASP A CA 1
ATOM 875 C C . ASP A 1 115 ? 1.820 9.317 -13.961 1.00 89.06 115 ASP A C 1
ATOM 877 O O . ASP A 1 115 ? 2.574 8.334 -13.908 1.00 89.06 115 ASP A O 1
ATOM 881 N N . PRO A 1 116 ? 0.506 9.191 -14.244 1.00 87.88 116 PRO A N 1
ATOM 882 C CA . PRO A 1 116 ? -0.140 7.902 -14.483 1.00 87.88 116 PRO A CA 1
ATOM 883 C C . PRO A 1 116 ? 0.438 7.124 -15.669 1.00 87.88 116 PRO A C 1
ATOM 885 O O . PRO A 1 116 ? 0.549 5.898 -15.589 1.00 87.88 116 PRO A O 1
ATOM 888 N N . ASP A 1 117 ? 0.827 7.808 -16.747 1.00 89.56 117 ASP A N 1
ATOM 889 C CA . ASP A 1 117 ? 1.353 7.162 -17.953 1.00 89.56 117 ASP A CA 1
ATOM 890 C C . ASP A 1 117 ? 2.759 6.615 -17.689 1.00 89.56 117 ASP A C 1
ATOM 892 O O . ASP A 1 117 ? 3.088 5.480 -18.054 1.00 89.56 117 ASP A O 1
ATOM 896 N N . LEU A 1 118 ? 3.576 7.385 -16.965 1.00 91.81 118 LEU A N 1
ATOM 897 C CA . LEU A 1 118 ? 4.902 6.951 -16.529 1.00 91.81 118 LEU A CA 1
ATOM 898 C C . LEU A 1 118 ? 4.816 5.773 -15.548 1.00 91.81 118 LEU A C 1
ATOM 900 O O . LEU A 1 118 ? 5.577 4.809 -15.671 1.00 91.81 118 LEU A O 1
ATOM 904 N N . GLN A 1 119 ? 3.882 5.823 -14.593 1.00 94.31 119 GLN A N 1
ATOM 905 C CA . GLN A 1 119 ? 3.653 4.736 -13.642 1.00 94.31 119 GLN A CA 1
ATOM 906 C C . GLN A 1 119 ? 3.223 3.455 -14.367 1.00 94.31 119 GLN A C 1
ATOM 908 O O . GLN A 1 119 ? 3.789 2.390 -14.117 1.00 94.31 119 GLN A O 1
ATOM 913 N N . ALA A 1 120 ? 2.286 3.554 -15.313 1.00 92.38 120 ALA A N 1
ATOM 914 C CA . ALA A 1 120 ? 1.831 2.431 -16.127 1.00 92.38 120 ALA A CA 1
ATOM 915 C C . ALA A 1 120 ? 2.963 1.809 -16.959 1.00 92.38 120 ALA A C 1
ATOM 917 O O . ALA A 1 120 ? 3.129 0.585 -16.971 1.00 92.38 120 ALA A O 1
ATOM 918 N N . ALA A 1 121 ? 3.779 2.639 -17.614 1.00 93.44 121 ALA A N 1
ATOM 919 C CA . ALA A 1 121 ? 4.940 2.176 -18.368 1.00 93.44 121 ALA A CA 1
ATOM 920 C C . ALA A 1 121 ? 5.959 1.460 -17.465 1.00 93.44 121 ALA A C 1
ATOM 922 O O . ALA A 1 121 ? 6.511 0.424 -17.848 1.00 93.44 121 ALA A O 1
ATOM 923 N N . MET A 1 122 ? 6.179 1.969 -16.247 1.00 94.56 122 MET A N 1
ATOM 924 C CA . MET A 1 122 ? 7.070 1.332 -15.280 1.00 94.56 122 MET A CA 1
ATOM 925 C C . MET A 1 122 ? 6.521 -0.015 -14.797 1.00 94.56 122 MET A C 1
ATOM 927 O O . MET A 1 122 ? 7.278 -0.979 -14.754 1.00 94.56 122 MET A O 1
ATOM 931 N N . VAL A 1 123 ? 5.217 -0.130 -14.520 1.00 94.88 123 VAL A N 1
ATOM 932 C CA . VAL A 1 123 ? 4.577 -1.414 -14.173 1.00 94.88 123 VAL A CA 1
ATOM 933 C C . VAL A 1 123 ? 4.828 -2.458 -15.259 1.00 94.88 123 VAL A C 1
ATOM 935 O O . VAL A 1 123 ? 5.292 -3.557 -14.964 1.00 94.88 123 VAL A O 1
ATOM 938 N N . GLN A 1 124 ? 4.594 -2.107 -16.527 1.00 93.81 124 GLN A N 1
ATOM 939 C CA . GLN A 1 124 ? 4.834 -3.019 -17.650 1.00 93.81 124 GLN A CA 1
ATOM 940 C C . GLN A 1 124 ? 6.301 -3.448 -17.741 1.00 93.81 124 GLN A C 1
ATOM 942 O O . GLN A 1 124 ? 6.600 -4.611 -18.016 1.00 93.81 124 GLN A O 1
ATOM 947 N N . ARG A 1 125 ? 7.232 -2.526 -17.471 1.00 93.56 125 ARG A N 1
ATOM 948 C CA . ARG A 1 125 ? 8.666 -2.826 -17.435 1.00 93.56 125 ARG A CA 1
ATOM 949 C C . ARG A 1 125 ? 9.024 -3.791 -16.301 1.00 93.56 125 ARG A C 1
ATOM 951 O O . ARG A 1 125 ? 9.796 -4.714 -16.543 1.00 93.56 125 ARG A O 1
ATOM 958 N N . VAL A 1 126 ? 8.449 -3.606 -15.111 1.00 94.12 126 VAL A N 1
ATOM 959 C CA . VAL A 1 126 ? 8.648 -4.497 -13.956 1.00 94.12 126 VAL A CA 1
ATOM 960 C C . VAL A 1 126 ? 8.149 -5.906 -14.268 1.00 94.12 126 VAL A C 1
ATOM 962 O O . VAL A 1 126 ? 8.897 -6.859 -14.069 1.00 94.12 126 VAL A O 1
ATOM 965 N N . ILE A 1 127 ? 6.937 -6.027 -14.823 1.00 92.62 127 ILE A N 1
ATOM 966 C CA . ILE A 1 127 ? 6.325 -7.317 -15.18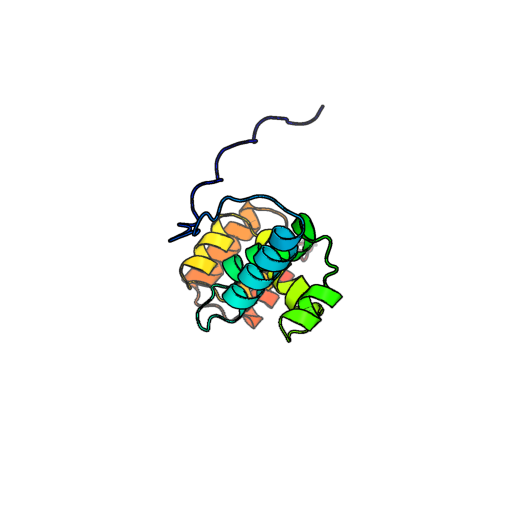0 1.00 92.62 127 ILE A CA 1
ATOM 967 C C . ILE A 1 127 ? 7.142 -8.027 -16.265 1.00 92.62 127 ILE A C 1
ATOM 969 O O . ILE A 1 127 ? 7.465 -9.201 -16.133 1.00 92.62 127 ILE A O 1
ATOM 973 N N . LYS A 1 128 ? 7.503 -7.320 -17.343 1.00 91.81 128 LYS A N 1
ATOM 974 C CA . LYS A 1 128 ? 8.227 -7.913 -18.477 1.00 91.81 128 LYS A CA 1
ATOM 975 C C . LYS A 1 128 ? 9.668 -8.295 -18.132 1.00 91.81 128 LYS A C 1
ATOM 977 O O . LYS A 1 128 ? 10.202 -9.231 -18.717 1.00 91.81 128 LYS A O 1
ATOM 982 N N . GLY A 1 129 ? 10.314 -7.520 -17.266 1.00 83.38 129 GLY A N 1
ATOM 983 C CA . GLY A 1 129 ? 11.718 -7.699 -16.903 1.00 83.38 129 GLY A CA 1
ATOM 984 C C . GLY A 1 129 ? 11.951 -8.525 -15.642 1.00 83.38 129 GLY A C 1
ATOM 985 O O . GLY A 1 129 ? 13.103 -8.590 -15.225 1.00 83.38 129 GLY A O 1
ATOM 986 N N . GLU A 1 130 ? 10.893 -9.060 -15.015 1.00 81.62 130 GLU A N 1
ATOM 987 C CA . GLU A 1 130 ? 10.932 -9.735 -13.703 1.00 81.62 130 GLU A CA 1
ATOM 988 C C . GLU A 1 130 ? 11.819 -8.982 -12.699 1.00 81.62 130 GLU A C 1
ATOM 990 O O . GLU A 1 130 ? 12.689 -9.538 -12.023 1.00 81.62 130 GLU A O 1
ATOM 995 N N . MET A 1 131 ? 11.653 -7.657 -12.666 1.00 90.25 131 MET A N 1
ATOM 996 C CA . MET A 1 131 ? 12.550 -6.787 -11.916 1.00 90.25 131 MET A CA 1
ATOM 997 C C . MET A 1 131 ? 12.416 -7.061 -10.423 1.00 90.25 131 MET A C 1
ATOM 999 O O . MET A 1 131 ? 11.314 -7.202 -9.905 1.00 90.25 131 MET A O 1
ATOM 1003 N N . SER A 1 132 ? 13.541 -7.062 -9.708 1.00 93.94 132 SER A N 1
ATOM 1004 C CA . SER A 1 132 ? 13.504 -7.087 -8.246 1.00 93.94 132 SER A CA 1
ATOM 1005 C C . SER A 1 132 ? 12.924 -5.780 -7.687 1.00 93.94 132 SER A C 1
ATOM 1007 O O . SER A 1 132 ? 12.971 -4.730 -8.341 1.00 93.94 132 SER A O 1
ATOM 1009 N N . VAL A 1 133 ? 12.452 -5.808 -6.435 1.00 93.12 133 VAL A N 1
ATOM 1010 C CA . VAL A 1 133 ? 11.973 -4.604 -5.728 1.00 93.12 133 VAL A CA 1
ATOM 1011 C C . VAL A 1 133 ? 13.049 -3.520 -5.735 1.00 93.12 133 VAL A C 1
ATOM 1013 O O . VAL A 1 133 ? 12.771 -2.382 -6.095 1.00 93.12 133 VAL A O 1
ATOM 1016 N N . ARG A 1 134 ? 14.300 -3.893 -5.447 1.00 92.75 134 ARG A N 1
ATOM 1017 C CA . ARG A 1 134 ? 15.436 -2.967 -5.450 1.00 92.75 134 ARG A CA 1
ATOM 1018 C C . ARG A 1 134 ? 15.684 -2.359 -6.831 1.00 92.75 134 ARG A C 1
ATOM 1020 O O . ARG A 1 134 ? 15.831 -1.149 -6.953 1.00 92.75 134 ARG A O 1
ATOM 1027 N N . SER A 1 135 ? 15.682 -3.181 -7.879 1.00 91.75 135 SER A N 1
ATOM 1028 C CA . SER A 1 135 ? 15.841 -2.697 -9.257 1.00 91.75 135 SER A CA 1
ATOM 1029 C C . SER A 1 135 ? 14.698 -1.764 -9.667 1.00 91.75 135 SER A C 1
ATOM 1031 O O . SER A 1 135 ? 14.899 -0.837 -10.447 1.00 91.75 135 SER A O 1
ATOM 1033 N N . THR A 1 136 ? 13.497 -1.997 -9.137 1.00 93.25 136 THR A N 1
ATOM 1034 C CA . THR A 1 136 ? 12.327 -1.143 -9.362 1.00 93.25 136 THR A CA 1
ATOM 1035 C C . THR A 1 136 ? 12.475 0.198 -8.653 1.00 93.25 136 THR A C 1
ATOM 1037 O O . THR A 1 136 ? 12.227 1.229 -9.268 1.00 93.25 136 THR A O 1
ATOM 1040 N N . GLU A 1 137 ? 12.942 0.214 -7.402 1.00 93.25 137 GLU A N 1
ATOM 1041 C CA . GLU A 1 137 ? 13.267 1.450 -6.676 1.00 93.25 137 GLU A CA 1
ATOM 1042 C C . GLU A 1 137 ? 14.314 2.287 -7.421 1.00 93.25 137 GLU A C 1
ATOM 1044 O O . GLU A 1 137 ? 14.125 3.489 -7.611 1.00 93.25 137 GLU A O 1
ATOM 1049 N N . GLU A 1 138 ? 15.385 1.650 -7.900 1.00 92.81 138 GLU A N 1
ATOM 1050 C CA . GLU A 1 138 ? 16.441 2.304 -8.679 1.00 92.81 138 GLU A CA 1
ATOM 1051 C C . GLU A 1 138 ? 15.905 2.863 -10.007 1.00 92.81 138 GLU A C 1
ATOM 1053 O O . GLU A 1 138 ? 16.189 4.009 -10.358 1.00 92.81 138 GLU A O 1
ATOM 1058 N N . ALA A 1 139 ? 15.078 2.098 -10.728 1.00 91.00 139 ALA A N 1
ATOM 1059 C CA . ALA A 1 139 ? 14.487 2.540 -11.990 1.00 91.00 139 ALA A CA 1
ATOM 1060 C C . ALA A 1 139 ? 13.480 3.685 -11.812 1.00 91.00 139 ALA A C 1
ATOM 1062 O O . ALA A 1 139 ? 13.451 4.603 -12.632 1.00 91.00 139 ALA A O 1
ATOM 1063 N N . VAL A 1 140 ? 12.674 3.653 -10.747 1.00 92.62 140 VAL A N 1
ATOM 1064 C CA . VAL A 1 140 ? 11.766 4.750 -10.386 1.00 92.62 140 VAL A CA 1
ATOM 1065 C C . VAL A 1 140 ? 12.564 6.002 -10.040 1.00 92.62 140 VAL A C 1
ATOM 1067 O O . VAL A 1 140 ? 12.252 7.077 -10.549 1.00 92.62 140 VAL A O 1
ATOM 1070 N N . LYS A 1 141 ? 13.626 5.872 -9.236 1.00 90.88 141 LYS A N 1
ATOM 1071 C CA . LYS A 1 141 ? 14.498 7.000 -8.896 1.00 90.88 141 LYS A CA 1
ATOM 1072 C C . LYS A 1 141 ? 15.114 7.624 -10.151 1.00 90.88 141 LYS A C 1
ATOM 1074 O O . LYS A 1 141 ? 15.007 8.832 -10.328 1.00 90.88 141 LYS A O 1
ATOM 1079 N N . GLY A 1 142 ? 15.670 6.811 -11.048 1.00 89.69 142 GLY A N 1
ATOM 1080 C CA . GLY A 1 142 ? 16.250 7.297 -12.304 1.00 89.69 142 GLY A CA 1
ATOM 1081 C C . GLY A 1 142 ? 15.229 7.906 -13.275 1.00 89.69 142 GLY A C 1
ATOM 1082 O O . GLY A 1 142 ? 15.602 8.711 -14.121 1.00 89.69 142 GLY A O 1
ATOM 1083 N N . ALA A 1 143 ? 13.943 7.552 -13.170 1.00 86.50 143 ALA A N 1
ATOM 1084 C CA . ALA A 1 143 ? 12.875 8.182 -13.950 1.00 86.50 143 ALA A CA 1
ATOM 1085 C C . ALA A 1 143 ? 12.452 9.555 -13.393 1.00 86.50 143 ALA A C 1
ATOM 1087 O O . ALA A 1 143 ? 11.941 10.382 -14.145 1.00 86.50 143 ALA A O 1
ATOM 1088 N N . LEU A 1 144 ? 12.652 9.784 -12.090 1.00 85.94 144 LEU A N 1
ATOM 1089 C CA . LEU A 1 144 ? 12.377 11.055 -11.413 1.00 85.94 144 LEU A CA 1
ATOM 1090 C C . LEU A 1 144 ? 13.561 12.024 -11.469 1.00 85.94 144 LEU A C 1
ATOM 1092 O O . LEU A 1 144 ? 13.370 13.233 -11.348 1.00 85.94 144 LEU A O 1
ATOM 1096 N N . GLU A 1 145 ? 14.780 11.512 -11.640 1.00 84.25 145 GLU A N 1
ATOM 1097 C CA . GLU A 1 145 ? 15.944 12.350 -11.904 1.00 84.25 145 GLU A CA 1
ATOM 1098 C C . GLU A 1 145 ? 15.771 13.017 -13.280 1.00 84.25 145 GLU A C 1
ATOM 1100 O O . GLU A 1 145 ? 15.574 12.322 -14.284 1.00 84.25 145 GLU A O 1
ATOM 1105 N N . PRO A 1 146 ? 15.806 14.362 -13.366 1.00 61.62 146 PRO A N 1
ATOM 1106 C CA . PRO A 1 146 ? 15.740 15.032 -14.651 1.00 61.62 146 PRO A CA 1
ATOM 1107 C C . PRO A 1 146 ? 16.917 14.531 -15.481 1.00 61.62 146 PRO A C 1
ATOM 1109 O O . PRO A 1 146 ? 18.063 14.603 -15.031 1.00 61.62 146 PRO A O 1
ATOM 1112 N N . LYS A 1 147 ? 16.641 14.002 -16.681 1.00 59.25 147 LYS A N 1
ATOM 1113 C CA . LYS A 1 147 ? 17.693 13.704 -17.655 1.00 59.25 147 LYS A CA 1
ATOM 1114 C C . LYS A 1 147 ? 18.510 14.978 -17.803 1.00 59.25 147 LYS A C 1
ATOM 1116 O O . LYS A 1 147 ? 17.994 15.964 -18.326 1.00 59.25 147 LYS A O 1
ATOM 1121 N N . GLY A 1 148 ? 19.729 14.959 -17.267 1.00 51.38 148 GLY A N 1
ATOM 1122 C CA . GLY A 1 148 ? 20.647 16.079 -17.351 1.00 51.38 148 GLY A CA 1
ATOM 1123 C C . GLY A 1 148 ? 20.696 16.545 -18.795 1.00 51.38 148 GLY A C 1
ATOM 1124 O O . GLY A 1 148 ? 20.824 15.728 -19.709 1.00 51.38 148 GLY A O 1
ATOM 1125 N N . THR A 1 149 ? 20.501 17.845 -18.980 1.00 42.06 149 THR A N 1
ATOM 1126 C CA . THR A 1 149 ? 20.797 18.553 -20.217 1.00 42.06 149 THR A CA 1
ATOM 1127 C C . THR A 1 149 ? 22.127 18.011 -20.752 1.00 42.06 149 THR A C 1
ATOM 1129 O O . THR A 1 149 ? 23.116 18.098 -20.020 1.00 42.06 149 THR A O 1
ATOM 1132 N N . PRO A 1 150 ? 22.185 17.385 -21.942 1.00 51.56 150 PRO A N 1
ATOM 1133 C CA . PRO A 1 150 ? 23.475 17.203 -22.585 1.00 51.56 150 PRO A CA 1
ATOM 1134 C C . PRO A 1 150 ? 24.039 18.610 -22.829 1.00 51.56 150 PRO A C 1
ATOM 1136 O O . PRO A 1 150 ? 23.294 19.486 -23.273 1.00 51.56 150 PRO A O 1
ATOM 1139 N N . GLU A 1 151 ? 25.293 18.815 -22.420 1.00 40.81 151 GLU A N 1
ATOM 1140 C CA . GLU A 1 151 ? 26.064 20.057 -22.598 1.00 40.81 151 GLU A CA 1
ATOM 1141 C C . GLU A 1 151 ? 25.930 20.668 -24.000 1.00 40.81 151 GLU A C 1
ATOM 1143 O O . GLU A 1 151 ? 25.892 19.900 -24.993 1.00 40.81 151 GLU A O 1
#

Foldseek 3Di:
DDDPPDPDPDPPPDPPPDDPDDDDDDPVVLVVVLVVLLVVLPDPDDQLQNNLVSLVCCCPVVVDDLCRSCVSNVHDSVSNVLSVLLVVADPQLVVCSVVVLDDSLLSSLLSLPPDNVVSNVLSVVCSVVVDDSVSSNVVSVVVPPPPPDDD

Nearest PDB structures (foldseek):
  7nfu-assembly1_A  TM=8.871E-01  e=9.701E-09  Geobacillus thermoleovorans CCB_US3_UF5
  7nfu-assembly2_B  TM=9.013E-01  e=1.524E-08  Geobacillus thermoleovorans CCB_US3_UF5
  7o0n-assembly1_B  TM=6.844E-01  e=6.491E-09  Myxococcus xanthus DK 1622
  7bnr-assembly1_A  TM=6.771E-01  e=1.603E-08  My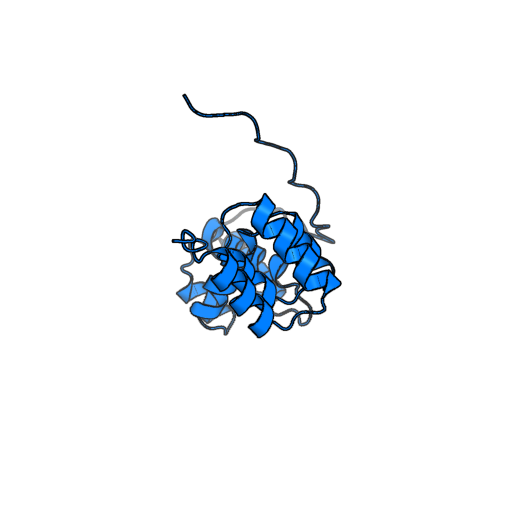xococcus xanthus DK 1622
  7bnk-assembly1_B  TM=6.696E-01  e=1.864E-08  Myxococcus xanthus DK 1622

Solvent-accessible surface area (backbone atoms only — not comparable to full-atom values): 9317 Å² total; per-residue (Å²): 137,80,90,86,84,79,83,90,87,74,98,76,80,73,85,73,79,76,78,83,82,79,88,76,94,52,84,67,42,59,59,50,49,53,49,52,54,55,56,58,68,69,46,94,80,69,50,67,67,58,51,18,50,53,52,49,44,46,29,73,78,65,72,39,50,58,59,58,49,12,63,76,72,74,50,50,46,66,52,51,52,57,37,43,54,57,76,72,47,51,73,64,53,45,50,35,40,76,71,64,64,38,54,75,62,40,55,60,43,46,62,75,47,81,49,63,69,61,33,44,54,48,48,52,49,37,55,76,62,70,50,49,50,67,57,4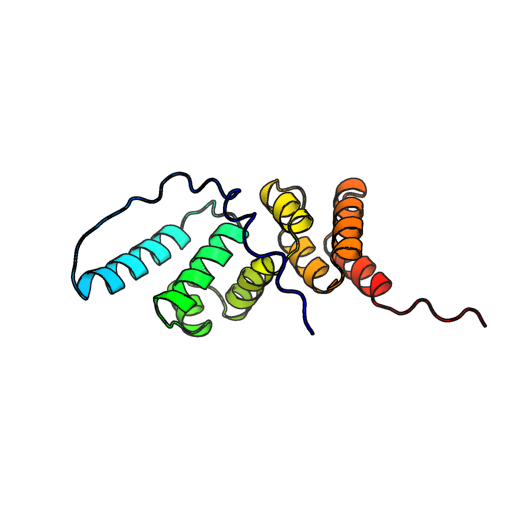2,40,52,52,47,50,60,70,69,46,76,79,71,77,78,129

Radius of gyration: 18.56 Å; Cα contacts (8 Å, |Δi|>4): 123; chains: 1; bounding box: 56×42×43 Å

Sequence (151 aa):
MIAGERRWRAAGMAGLGTVPVLVQDSVNDRLSLEQAVVENLHRVDLHPLEEAAAYQQLIDEFDLTHEQVAQRVGKSRANITNTLRLLQLGDIAQSALVNGQITAGHARSLLALTDPDLQAAMVQRVIKGEMSVRSTEEAVKGALEPKGTPE

Secondary structure (DSSP, 8-state):
-------SS-TT-S-----------SHHHHHHHHHHHHHHHT-TT--HHHHHHHHHHHHHHH---HHHHHHHTT--HHHHHHHHHGGGS-HHHHHHHHTTSS-HHHHHHHTT--SHHHHHHHHHHHHHTT--HHHHHHHHHHHHS------

Mean predicted aligned error: 10.57 Å

pLDDT: mean 79.21, std 20.98, range [30.22, 96.06]